Protein AF-A0ABD5DFR2-F1 (afdb_monomer)

InterPro domains:
  IPR003615 HNH nuclease [PF13391] (52-106)
  IPR011396 Phosphorothioated DNA-binding restriction endonuclease [NF045808] (1-107)

Secondary structure (DSSP, 8-state):
-HHHHHHHHHHHS-HHHHHHHHHHTT-----------HHHHHHHHHHTTTS-TTT----EETTEESSEEEEESS-GGGT--SSGGGEEEEEHHHHHHHHTTSS----

pLDDT: mean 90.29, std 10.13, range [51.59, 98.44]

Radius of gyration: 14.46 Å; Cα contacts (8 Å, |Δi|>4): 140; chains: 1; bounding box: 32×27×39 Å

Nearest PDB structures (foldseek):
  6ghc-assembly1_A  TM=6.161E-01  e=1.567E-02  Escherichia coli K-12
  5zmm-assembly1_F  TM=5.195E-01  e=1.318E-01  Streptomyces coelicolor A3(2)
  8yeo-assembly1_J  TM=4.965E-01  e=2.680E-01  Selenomonas sp.
  6itw-assembly1_A  TM=4.022E-01  e=3.541E+00  Agrobacterium fabrum str. C58

Structure (mmCIF, N/CA/C/O backbone):
data_AF-A0ABD5DFR2-F1
#
_entry.id   AF-A0ABD5DFR2-F1
#
loop_
_atom_site.group_PDB
_atom_site.id
_atom_site.type_symbol
_atom_site.label_atom_id
_atom_site.label_alt_id
_atom_site.label_comp_id
_atom_site.label_asym_id
_atom_site.label_entity_id
_atom_site.label_seq_id
_atom_site.pdbx_PDB_ins_code
_atom_site.Cartn_x
_atom_site.Cartn_y
_atom_site.Cartn_z
_atom_site.occupancy
_atom_site.B_iso_or_equiv
_atom_site.auth_s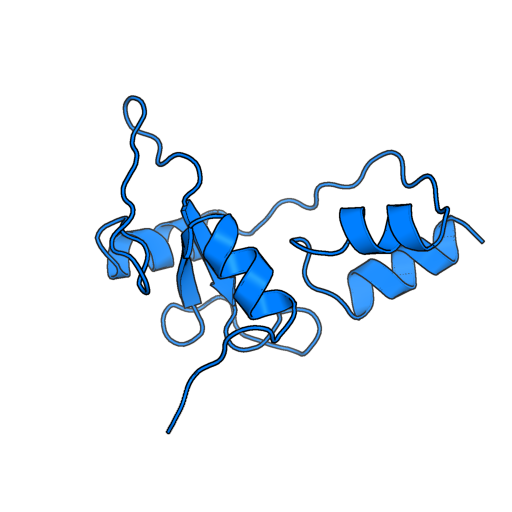eq_id
_atom_site.auth_comp_id
_atom_site.auth_asym_id
_atom_site.auth_atom_id
_atom_site.pdbx_PDB_model_num
ATOM 1 N N . ILE A 1 1 ? -10.657 1.739 26.171 1.00 61.56 1 ILE A N 1
ATOM 2 C CA . ILE A 1 1 ? -11.322 2.065 24.882 1.00 61.56 1 ILE A CA 1
ATOM 3 C C . ILE A 1 1 ? -10.286 2.402 23.815 1.00 61.56 1 ILE A C 1
ATOM 5 O O . ILE A 1 1 ? -10.214 1.646 22.861 1.00 61.56 1 ILE A O 1
ATOM 9 N N . LYS A 1 2 ? -9.425 3.419 24.005 1.00 67.94 2 LYS A N 1
ATOM 10 C CA . LYS A 1 2 ? -8.353 3.760 23.042 1.00 67.94 2 LYS A CA 1
ATOM 11 C C . LYS A 1 2 ? -7.466 2.562 22.644 1.00 67.94 2 LYS A C 1
ATOM 13 O O . LYS A 1 2 ? -7.236 2.334 21.466 1.00 67.94 2 LYS A O 1
ATOM 18 N N . THR A 1 3 ? -7.0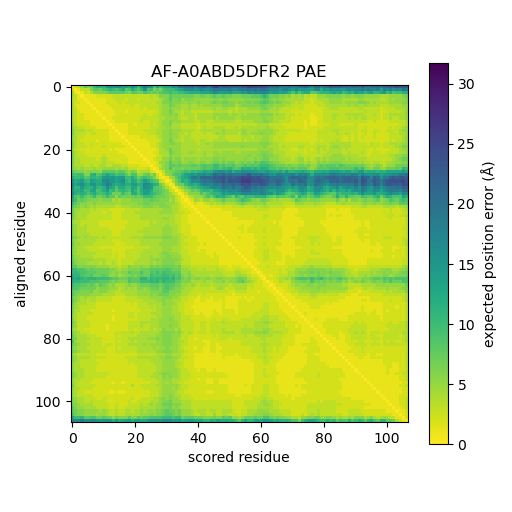65 1.735 23.612 1.00 80.25 3 THR A N 1
ATOM 19 C CA . THR A 1 3 ? -6.284 0.505 23.370 1.00 80.25 3 THR A CA 1
ATOM 20 C C . THR A 1 3 ? -7.033 -0.563 22.569 1.00 80.25 3 THR A C 1
ATOM 22 O O . THR A 1 3 ? -6.432 -1.215 21.725 1.00 80.25 3 THR A O 1
ATOM 25 N N . LEU A 1 4 ? -8.340 -0.726 22.793 1.00 86.31 4 LEU A N 1
ATOM 26 C CA . LEU A 1 4 ? -9.162 -1.696 22.063 1.00 86.31 4 LEU A CA 1
ATOM 27 C C . LEU A 1 4 ? -9.418 -1.240 20.622 1.00 86.31 4 LEU A C 1
ATOM 29 O O . LEU A 1 4 ? -9.286 -2.036 19.701 1.00 86.31 4 LEU A O 1
ATOM 33 N N . ALA A 1 5 ? -9.745 0.041 20.425 1.00 86.44 5 ALA A N 1
ATOM 34 C CA . ALA A 1 5 ? -9.921 0.619 19.094 1.00 86.44 5 ALA A CA 1
ATOM 35 C C . ALA A 1 5 ? -8.662 0.423 18.241 1.00 86.44 5 ALA A C 1
ATOM 37 O O . ALA A 1 5 ? -8.742 -0.020 17.100 1.00 86.44 5 ALA A O 1
ATOM 38 N N . HIS A 1 6 ? -7.492 0.654 18.838 1.00 83.88 6 HIS A N 1
ATOM 39 C CA . HIS A 1 6 ? -6.224 0.421 18.169 1.00 83.88 6 HIS A CA 1
ATOM 40 C C . HIS A 1 6 ? -6.015 -1.051 17.779 1.00 83.88 6 HIS A C 1
ATOM 42 O O . HIS A 1 6 ? -5.675 -1.331 16.632 1.00 83.88 6 HIS A O 1
ATOM 48 N N . GLN A 1 7 ? -6.272 -1.990 18.694 1.00 87.19 7 GLN A N 1
ATOM 49 C CA . GLN A 1 7 ? -6.161 -3.424 18.406 1.00 87.19 7 GLN A CA 1
ATOM 50 C C . GLN A 1 7 ? -7.082 -3.858 17.261 1.00 87.19 7 GLN A C 1
ATOM 52 O O . GLN A 1 7 ? -6.668 -4.637 16.408 1.00 87.19 7 GLN A O 1
ATOM 57 N N . ILE A 1 8 ? -8.310 -3.334 17.223 1.00 90.38 8 ILE A N 1
ATOM 58 C CA . ILE A 1 8 ? -9.266 -3.614 16.146 1.00 90.38 8 ILE A CA 1
ATOM 59 C C . ILE A 1 8 ? -8.734 -3.079 14.813 1.00 90.38 8 ILE A C 1
AT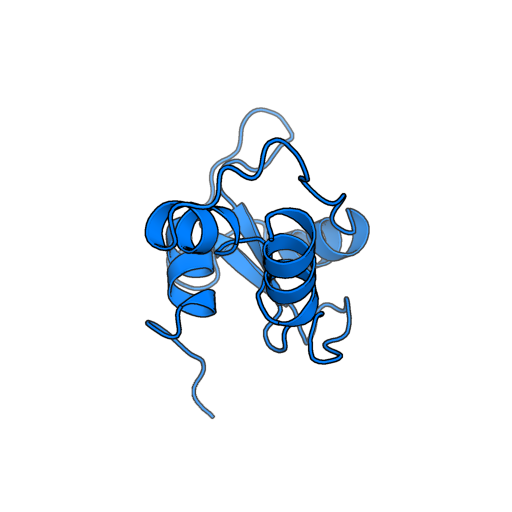OM 61 O O . ILE A 1 8 ? -8.725 -3.808 13.822 1.00 90.38 8 ILE A O 1
ATOM 65 N N . LEU A 1 9 ? -8.256 -1.832 14.789 1.00 89.88 9 LEU A N 1
ATOM 66 C CA . LEU A 1 9 ? -7.731 -1.211 13.574 1.00 89.88 9 LEU A CA 1
ATOM 67 C C . LEU A 1 9 ? -6.518 -1.968 13.024 1.00 89.88 9 LEU A C 1
ATOM 69 O O . LEU A 1 9 ? -6.486 -2.284 11.836 1.00 89.88 9 LEU A O 1
ATOM 73 N N . GLU A 1 10 ? -5.564 -2.339 13.882 1.00 87.75 10 GLU A N 1
ATOM 74 C CA . GLU A 1 10 ? -4.392 -3.108 13.453 1.00 87.75 10 GLU A CA 1
ATOM 75 C C . GLU A 1 10 ? -4.739 -4.504 12.945 1.00 87.75 10 GLU A C 1
ATOM 77 O O . GLU A 1 10 ? -4.111 -4.973 11.993 1.00 87.75 10 GLU A O 1
ATOM 82 N N . ALA A 1 11 ? -5.688 -5.176 13.600 1.00 90.75 11 ALA A N 1
ATOM 83 C CA . ALA A 1 11 ? -6.031 -6.562 13.311 1.00 90.75 11 ALA A CA 1
ATOM 84 C C . ALA A 1 11 ?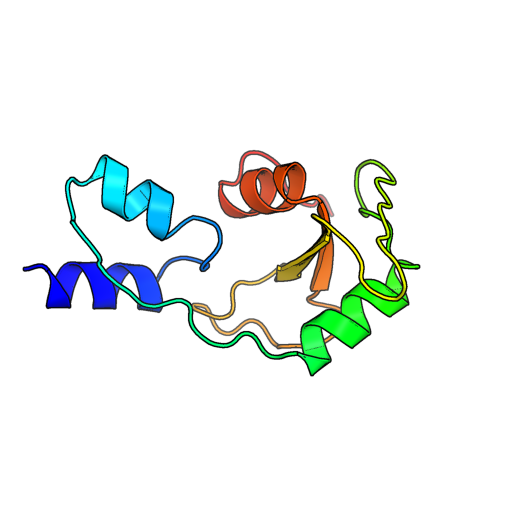 -6.863 -6.718 12.035 1.00 90.75 11 ALA A C 1
ATOM 86 O O . ALA A 1 11 ? -6.824 -7.786 11.428 1.00 90.75 11 ALA A O 1
ATOM 87 N N . HIS A 1 12 ? -7.609 -5.684 11.634 1.00 92.56 12 HIS A N 1
ATOM 88 C CA . HIS A 1 12 ? -8.636 -5.819 10.598 1.00 92.56 12 HIS A CA 1
ATOM 89 C C . HIS A 1 12 ? -8.486 -4.878 9.404 1.00 92.56 12 HIS A C 1
ATOM 91 O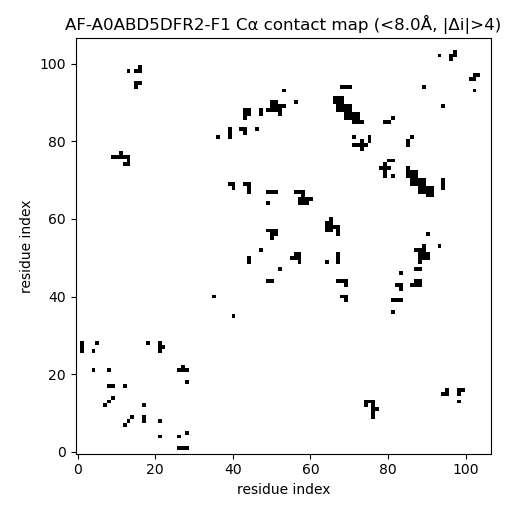 O . HIS A 1 12 ? -9.088 -5.148 8.370 1.00 92.56 12 HIS A O 1
ATOM 97 N N . PHE A 1 13 ? -7.686 -3.813 9.500 1.00 92.31 13 PHE A N 1
ATOM 98 C CA . PHE A 1 13 ? -7.587 -2.812 8.436 1.00 92.31 13 PHE A CA 1
ATOM 99 C C . PHE A 1 13 ? -6.132 -2.553 8.023 1.00 92.31 13 PHE A C 1
ATOM 101 O O . PHE A 1 13 ? -5.233 -2.603 8.871 1.00 92.31 13 PHE A O 1
ATOM 108 N N . PRO A 1 14 ? -5.863 -2.266 6.736 1.00 91.06 14 PRO A N 1
ATOM 109 C CA . PRO A 1 14 ? -4.537 -1.888 6.273 1.00 91.06 14 PRO A CA 1
ATOM 110 C C . PRO A 1 14 ? -4.162 -0.500 6.801 1.00 91.06 14 PRO A C 1
ATOM 112 O O . PRO A 1 14 ? -5.003 0.376 6.976 1.00 91.06 14 PRO A O 1
ATOM 115 N N . GLU A 1 15 ? -2.868 -0.282 7.025 1.00 86.81 15 GLU A N 1
ATOM 116 C CA . GLU A 1 15 ? -2.326 0.954 7.613 1.00 86.81 15 GLU A CA 1
ATOM 117 C C . GLU A 1 15 ? -2.763 2.238 6.884 1.00 86.81 15 GLU A C 1
ATOM 119 O O . GLU A 1 15 ? -2.978 3.265 7.518 1.00 86.81 15 GLU A O 1
ATOM 124 N N . SER A 1 16 ? -2.937 2.173 5.563 1.00 88.94 16 SER A N 1
ATOM 125 C CA . SER A 1 16 ? -3.305 3.298 4.688 1.00 88.94 16 SER A CA 1
ATOM 126 C C . SER A 1 16 ? -4.637 3.975 5.045 1.00 88.94 16 SER A C 1
ATOM 128 O O . SER A 1 16 ? -4.849 5.130 4.664 1.00 88.94 16 SER A O 1
ATOM 130 N N . ILE A 1 17 ? -5.530 3.275 5.757 1.00 90.56 17 ILE A N 1
ATOM 131 C CA . ILE A 1 17 ? -6.861 3.771 6.137 1.00 90.56 17 ILE A CA 1
ATOM 132 C C . ILE A 1 17 ? -7.074 3.839 7.655 1.00 90.56 17 ILE A C 1
ATOM 134 O O . ILE A 1 17 ? -8.095 4.355 8.095 1.00 90.56 17 ILE A O 1
ATOM 138 N N . GLN A 1 18 ? -6.133 3.348 8.469 1.00 89.75 18 GLN A N 1
ATOM 139 C CA . GLN A 1 18 ? -6.309 3.286 9.927 1.00 89.75 18 GLN A CA 1
ATOM 140 C C . GLN A 1 18 ? -6.442 4.670 10.571 1.00 89.75 18 GLN A C 1
ATOM 142 O O . GLN A 1 18 ? -7.304 4.848 11.426 1.00 89.75 18 GLN A O 1
ATOM 147 N N . GLU A 1 19 ? -5.610 5.634 10.167 1.00 86.19 19 GLU A N 1
ATOM 148 C CA . GLU A 1 19 ? -5.636 7.007 10.698 1.00 86.19 19 GLU A CA 1
ATOM 149 C C . GLU A 1 19 ? -6.981 7.684 10.408 1.00 86.19 19 GLU A C 1
ATOM 151 O O . GLU A 1 19 ? -7.625 8.212 11.307 1.00 86.19 19 GLU A O 1
ATOM 156 N N . GLU A 1 20 ? -7.464 7.553 9.175 1.00 88.12 20 GLU A N 1
ATOM 157 C CA . GLU A 1 20 ? -8.742 8.121 8.751 1.00 88.12 20 GLU A CA 1
ATOM 158 C C . GLU A 1 20 ? -9.935 7.486 9.484 1.00 88.12 20 GLU A C 1
ATOM 160 O O . GLU A 1 20 ? -10.817 8.194 9.965 1.00 88.12 20 GLU A O 1
ATOM 165 N N . LEU A 1 21 ? -9.942 6.156 9.640 1.00 89.75 21 LEU A N 1
ATOM 166 C CA . LEU A 1 21 ? -10.977 5.459 10.412 1.00 89.75 21 LEU A CA 1
ATOM 167 C C . LEU A 1 21 ? -10.945 5.843 11.898 1.00 89.75 21 LEU A C 1
ATOM 169 O O . LEU A 1 21 ? -11.986 5.907 12.548 1.00 89.75 21 LEU A O 1
ATOM 173 N N . ALA A 1 22 ? -9.759 6.082 12.458 1.00 88.69 22 ALA A N 1
ATOM 174 C CA . ALA A 1 22 ? -9.625 6.523 13.839 1.00 88.69 22 ALA A CA 1
ATOM 175 C C . ALA A 1 22 ? -10.206 7.927 14.039 1.00 88.69 22 ALA A C 1
ATOM 177 O O . ALA A 1 22 ? -10.965 8.134 14.988 1.00 88.69 22 ALA A O 1
ATOM 178 N N . GLU A 1 23 ? -9.897 8.854 13.129 1.00 88.31 23 GLU A N 1
ATOM 179 C CA . GLU A 1 23 ? -10.441 10.213 13.125 1.00 88.31 23 GLU A CA 1
ATOM 180 C C . GLU A 1 23 ? -11.969 10.211 13.010 1.00 88.31 23 GLU A C 1
ATOM 182 O O . GLU A 1 23 ? -12.642 10.842 13.828 1.00 88.31 23 GLU A O 1
ATOM 187 N N . GLU A 1 24 ? -12.525 9.453 12.060 1.00 90.50 24 GLU A N 1
ATOM 188 C CA . GLU A 1 24 ? -13.976 9.350 11.843 1.00 90.50 24 GLU A CA 1
ATOM 189 C C . GLU A 1 24 ? -14.710 8.826 13.087 1.00 90.50 24 GLU A C 1
ATOM 191 O O . GLU A 1 24 ? -15.793 9.297 13.438 1.00 90.50 24 GLU A O 1
ATOM 196 N N . MET A 1 25 ? -14.085 7.897 13.811 1.00 88.12 25 MET A N 1
ATOM 197 C CA . MET A 1 25 ? -14.630 7.310 15.035 1.00 88.12 25 MET A CA 1
ATOM 198 C C . MET A 1 25 ? -14.320 8.125 16.305 1.00 88.12 25 MET A C 1
ATOM 200 O O . MET A 1 25 ? -14.699 7.716 17.406 1.00 88.12 25 MET A O 1
ATOM 204 N N . GLY A 1 26 ? -13.633 9.267 16.187 1.00 87.75 26 GLY A N 1
ATOM 205 C CA . GLY A 1 26 ? -13.271 10.130 17.316 1.00 87.75 26 GLY A CA 1
ATOM 206 C C . GLY A 1 26 ? -12.207 9.533 18.245 1.00 87.75 26 GLY A C 1
ATOM 207 O O . GLY A 1 26 ? -12.138 9.886 19.428 1.00 87.75 26 GLY A O 1
ATOM 208 N N . PHE A 1 27 ? -11.386 8.607 17.745 1.00 84.88 27 PHE A N 1
ATOM 209 C CA . PHE A 1 27 ? -10.276 8.024 18.487 1.00 84.88 27 PHE A CA 1
ATOM 210 C C . PHE A 1 27 ? -8.988 8.810 18.251 1.00 84.88 27 PHE A C 1
ATOM 212 O O . PHE A 1 27 ? -8.390 8.775 17.184 1.00 84.88 27 PHE A O 1
ATOM 219 N N . ASP A 1 28 ? -8.506 9.455 19.306 1.00 74.94 28 ASP A N 1
ATOM 220 C CA . ASP A 1 28 ? -7.181 10.068 19.333 1.00 74.94 28 ASP A CA 1
ATOM 221 C C . ASP A 1 28 ? -6.105 8.984 19.540 1.00 74.94 28 ASP A C 1
ATOM 223 O O . ASP A 1 28 ? -5.802 8.588 20.678 1.00 74.94 28 ASP A O 1
ATOM 227 N N . LEU A 1 29 ? -5.615 8.447 18.416 1.00 69.38 29 LEU A N 1
ATOM 228 C CA . LEU A 1 29 ? -4.546 7.452 18.327 1.00 69.38 29 LEU A CA 1
ATOM 229 C C . LEU A 1 29 ? -3.203 8.154 18.104 1.00 69.38 29 LEU A C 1
ATOM 231 O O . LEU A 1 29 ? -2.648 8.174 17.008 1.00 69.38 29 LEU A O 1
ATOM 235 N N . LEU A 1 30 ? -2.666 8.747 19.169 1.00 59.19 30 LEU A N 1
ATOM 236 C CA . LEU A 1 30 ? -1.292 9.234 19.163 1.00 59.19 30 LEU A CA 1
ATOM 237 C C . LEU A 1 30 ? -0.340 8.050 19.016 1.00 59.19 30 LEU A C 1
ATOM 239 O O . LEU A 1 30 ? -0.221 7.241 19.933 1.00 59.19 30 LEU A O 1
ATOM 243 N N . GLN A 1 31 ? 0.380 8.043 17.894 1.00 60.09 31 GLN A N 1
ATOM 244 C CA . GLN A 1 31 ? 1.437 7.098 17.544 1.00 60.09 31 GLN A CA 1
ATOM 245 C C . GLN A 1 31 ? 0.920 5.686 17.289 1.00 60.09 31 GLN A C 1
ATOM 247 O O . GLN A 1 31 ? 0.444 5.023 18.195 1.00 60.09 31 GLN A O 1
ATOM 252 N N . ILE A 1 32 ? 1.100 5.211 16.059 1.00 51.59 32 ILE A N 1
ATOM 253 C CA . ILE A 1 32 ? 1.804 3.960 15.742 1.00 51.59 32 ILE A CA 1
ATOM 254 C C . ILE A 1 32 ? 1.857 3.895 14.216 1.00 51.59 32 ILE A C 1
ATOM 256 O O . ILE A 1 32 ? 0.973 3.387 13.539 1.00 51.59 32 ILE A O 1
ATOM 260 N N . ARG A 1 33 ? 2.921 4.473 13.651 1.00 56.19 33 ARG A N 1
ATOM 261 C CA . ARG A 1 33 ? 3.377 4.041 12.332 1.00 56.19 33 ARG A CA 1
ATOM 262 C C . ARG A 1 33 ? 4.137 2.752 12.559 1.00 56.19 33 ARG A C 1
ATOM 264 O O . ARG A 1 33 ? 5.207 2.764 13.168 1.00 56.19 33 ARG A O 1
ATOM 271 N N . LYS A 1 34 ? 3.552 1.640 12.138 1.00 63.78 34 LYS A N 1
ATOM 272 C CA . LYS A 1 34 ? 4.225 0.349 12.192 1.00 63.78 34 LYS A CA 1
ATOM 273 C C . LYS A 1 34 ? 5.254 0.316 11.074 1.00 63.78 34 LYS A C 1
ATOM 275 O O . LYS A 1 34 ? 4.981 0.738 9.955 1.00 63.78 34 LYS A O 1
ATOM 280 N N . GLU A 1 35 ? 6.448 -0.175 11.372 1.00 65.38 35 GLU A N 1
ATOM 281 C CA . GLU A 1 35 ? 7.484 -0.296 10.356 1.00 65.38 35 GLU A CA 1
ATOM 282 C C . GLU A 1 35 ? 7.025 -1.305 9.292 1.00 65.38 35 GLU A C 1
ATOM 284 O O . GLU A 1 35 ? 6.807 -2.490 9.567 1.00 65.38 35 GLU A O 1
ATOM 289 N N . ARG A 1 36 ? 6.794 -0.812 8.071 1.00 73.75 36 ARG A N 1
ATOM 290 C CA . ARG A 1 36 ? 6.525 -1.665 6.913 1.00 73.75 36 ARG A CA 1
ATOM 291 C C . ARG A 1 36 ? 7.784 -2.433 6.559 1.00 73.75 36 ARG A C 1
ATOM 293 O O . ARG A 1 36 ? 8.881 -1.912 6.703 1.00 73.75 36 ARG A O 1
ATOM 300 N N . ASP A 1 37 ? 7.607 -3.633 6.014 1.00 82.31 37 ASP A N 1
ATOM 301 C CA . ASP A 1 37 ? 8.719 -4.393 5.454 1.00 82.31 37 ASP A CA 1
ATOM 302 C C . ASP A 1 37 ? 9.353 -3.589 4.298 1.00 82.31 37 ASP A C 1
ATOM 304 O O . ASP A 1 37 ? 8.721 -3.417 3.241 1.00 82.31 37 ASP A O 1
ATOM 308 N N . PRO A 1 38 ? 10.580 -3.064 4.477 1.00 87.19 38 PRO A N 1
ATOM 309 C CA . PRO A 1 38 ? 11.212 -2.240 3.458 1.00 87.19 38 PRO A CA 1
ATOM 310 C C . PRO A 1 38 ? 11.580 -3.067 2.221 1.00 87.19 38 PRO A C 1
ATOM 312 O O . PRO A 1 38 ? 11.637 -2.524 1.115 1.00 87.19 38 PRO A O 1
ATOM 315 N N . HIS A 1 39 ? 11.786 -4.377 2.380 1.00 94.19 39 HIS A N 1
ATOM 316 C CA . HIS A 1 39 ? 12.168 -5.274 1.301 1.00 94.19 39 HIS A CA 1
ATOM 317 C C . HIS A 1 39 ? 10.997 -5.545 0.360 1.00 94.19 39 HIS A C 1
ATOM 319 O O . HIS A 1 39 ? 11.148 -5.377 -0.851 1.00 94.19 39 HIS A O 1
ATOM 325 N N . PHE A 1 40 ? 9.814 -5.857 0.903 1.00 95.06 40 PHE A N 1
ATOM 326 C CA . PHE A 1 40 ? 8.589 -6.009 0.107 1.00 95.06 40 PHE A CA 1
ATOM 327 C C . PHE A 1 40 ? 8.329 -4.766 -0.740 1.00 95.06 40 PHE A C 1
ATOM 329 O O . PHE A 1 40 ? 8.160 -4.842 -1.959 1.00 95.06 40 PHE A O 1
ATOM 336 N N . ARG A 1 41 ? 8.391 -3.593 -0.099 1.00 94.94 41 ARG A N 1
ATOM 337 C CA . ARG A 1 41 ? 8.228 -2.314 -0.784 1.00 94.94 41 ARG A CA 1
ATOM 338 C C . ARG A 1 41 ? 9.223 -2.155 -1.931 1.00 94.94 41 ARG A C 1
ATOM 340 O O . ARG A 1 41 ? 8.823 -1.795 -3.035 1.00 94.94 41 ARG A O 1
ATOM 347 N N . GLN A 1 42 ? 10.505 -2.392 -1.671 1.00 95.56 42 GLN A N 1
ATOM 348 C CA . GLN A 1 42 ? 11.552 -2.232 -2.675 1.00 95.56 42 GLN A CA 1
ATOM 349 C C . GLN A 1 42 ? 11.351 -3.181 -3.864 1.00 95.56 42 GLN A C 1
ATOM 351 O O . GLN A 1 42 ? 11.481 -2.748 -5.009 1.00 95.56 42 GLN A O 1
ATOM 356 N N . GLN A 1 43 ? 11.025 -4.449 -3.603 1.00 97.56 43 GLN A N 1
ATOM 357 C CA . GLN A 1 43 ? 10.787 -5.449 -4.642 1.00 97.56 43 GLN A CA 1
ATOM 358 C C . GLN A 1 43 ? 9.597 -5.076 -5.531 1.00 97.56 43 GLN A C 1
ATOM 360 O O . GLN A 1 43 ? 9.731 -5.080 -6.754 1.00 97.56 43 GLN A O 1
ATOM 365 N N . VAL A 1 44 ? 8.464 -4.703 -4.925 1.00 98.06 44 VAL A N 1
ATOM 366 C CA . VAL A 1 44 ? 7.252 -4.312 -5.658 1.00 98.06 44 VAL A CA 1
ATOM 367 C C . VAL A 1 44 ? 7.515 -3.066 -6.491 1.00 98.06 44 VAL A C 1
ATOM 369 O O . VAL A 1 44 ? 7.304 -3.092 -7.697 1.00 98.06 44 VAL A O 1
ATOM 372 N N . LEU A 1 45 ? 8.053 -1.991 -5.904 1.00 97.06 45 LEU A N 1
ATOM 373 C CA . LEU A 1 45 ? 8.321 -0.777 -6.680 1.00 97.06 45 LEU A CA 1
ATOM 374 C C . LEU A 1 45 ? 9.265 -1.039 -7.856 1.00 97.06 45 LEU A C 1
ATOM 376 O O . LEU A 1 45 ? 9.046 -0.512 -8.943 1.00 97.06 45 LEU A O 1
ATOM 380 N N . ARG A 1 46 ? 10.288 -1.878 -7.663 1.00 96.88 46 ARG A N 1
ATOM 381 C CA . ARG A 1 46 ? 11.205 -2.258 -8.739 1.00 96.88 46 ARG A CA 1
ATOM 382 C C . ARG A 1 46 ? 10.502 -3.046 -9.847 1.00 96.88 46 ARG A C 1
ATOM 384 O O . ARG A 1 46 ? 10.787 -2.787 -11.011 1.00 96.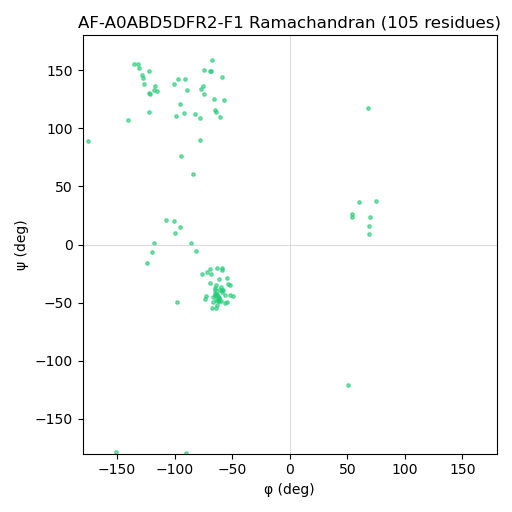88 46 ARG A O 1
ATOM 391 N N . ALA A 1 47 ? 9.607 -3.974 -9.507 1.00 98.12 47 ALA A N 1
ATOM 392 C CA . ALA A 1 47 ? 8.861 -4.773 -10.484 1.00 98.12 47 ALA A CA 1
ATOM 393 C C . ALA A 1 47 ? 7.967 -3.913 -11.399 1.00 98.12 47 ALA A C 1
ATOM 395 O O . ALA A 1 47 ? 7.784 -4.252 -12.563 1.00 98.12 47 ALA A O 1
ATOM 396 N N . TYR A 1 48 ? 7.482 -2.775 -10.895 1.00 97.88 48 TYR A N 1
ATOM 397 C CA . TYR A 1 48 ? 6.650 -1.815 -11.631 1.00 97.88 48 TYR A CA 1
ATOM 398 C C . TYR A 1 48 ? 7.437 -0.596 -12.153 1.00 97.88 48 TYR A C 1
ATOM 400 O O . TYR A 1 48 ? 6.853 0.453 -12.402 1.00 97.88 48 TYR A O 1
ATOM 408 N N . ASN A 1 49 ? 8.768 -0.682 -12.277 1.00 97.12 49 ASN A N 1
ATOM 409 C CA . ASN A 1 49 ? 9.626 0.421 -12.744 1.00 97.12 49 ASN A CA 1
ATOM 410 C C . ASN A 1 49 ? 9.465 1.746 -11.972 1.00 97.12 49 ASN A C 1
ATOM 412 O O . ASN A 1 49 ? 9.808 2.813 -12.476 1.00 97.12 49 ASN A O 1
ATOM 416 N N . TYR A 1 50 ? 9.046 1.675 -10.706 1.00 97.44 50 TYR A N 1
ATOM 417 C CA . TYR A 1 50 ? 8.748 2.828 -9.855 1.00 97.44 50 TYR A CA 1
ATOM 418 C C . TYR A 1 50 ? 7.634 3.726 -10.411 1.00 97.44 50 TYR A C 1
ATOM 420 O O . TYR A 1 50 ? 7.673 4.943 -10.229 1.00 97.44 50 TYR A O 1
ATOM 428 N N . GLU A 1 51 ? 6.626 3.121 -11.036 1.00 98.06 51 GLU A N 1
ATOM 429 C CA . GLU A 1 51 ? 5.447 3.810 -11.557 1.00 98.06 51 GLU A CA 1
ATOM 430 C C . GLU A 1 51 ? 4.177 3.241 -10.930 1.00 98.06 51 GLU A C 1
ATOM 432 O O . GLU A 1 51 ? 4.103 2.067 -10.561 1.00 98.06 51 GLU A O 1
ATOM 437 N N . CYS A 1 52 ? 3.157 4.084 -10.784 1.00 98.44 52 CYS A N 1
ATOM 438 C CA . CYS A 1 52 ? 1.843 3.610 -10.386 1.00 98.44 52 CYS A CA 1
ATOM 439 C C . CYS A 1 52 ? 1.261 2.717 -11.487 1.00 98.44 52 CYS A C 1
ATOM 441 O O . CYS A 1 52 ? 1.078 3.173 -12.613 1.00 98.44 52 CYS A O 1
ATOM 443 N N . ALA A 1 53 ? 0.871 1.496 -11.127 1.00 98.12 53 ALA A N 1
ATOM 444 C CA . ALA A 1 53 ? 0.261 0.522 -12.029 1.00 98.12 53 ALA A CA 1
ATOM 445 C C . ALA A 1 53 ? -1.043 1.010 -12.691 1.00 98.12 53 ALA A C 1
ATOM 447 O O . ALA A 1 53 ? -1.447 0.462 -13.709 1.00 98.12 53 ALA A O 1
ATOM 448 N N . ILE A 1 54 ? -1.699 2.028 -12.118 1.00 97.75 54 ILE A N 1
ATOM 449 C CA . ILE A 1 54 ? -2.990 2.543 -12.595 1.00 97.75 54 ILE A CA 1
ATOM 450 C C . ILE A 1 54 ? -2.825 3.788 -13.469 1.00 97.75 54 ILE A C 1
ATOM 452 O O . ILE A 1 54 ? -3.402 3.859 -14.547 1.00 97.75 54 ILE A O 1
ATOM 456 N N . CYS A 1 55 ? -2.056 4.787 -13.022 1.00 97.88 55 CYS A N 1
ATOM 457 C CA . CYS A 1 55 ? -1.957 6.073 -13.727 1.00 97.88 55 CYS A CA 1
ATOM 458 C C . CYS A 1 55 ? -0.564 6.428 -14.251 1.00 97.88 55 CYS A C 1
ATOM 460 O O . CYS A 1 55 ? -0.382 7.529 -14.765 1.00 97.88 55 CYS A O 1
ATOM 462 N N . GLY A 1 56 ? 0.435 5.561 -14.071 1.00 97.88 56 GLY A N 1
ATOM 463 C CA . GLY A 1 56 ? 1.818 5.836 -14.472 1.00 97.88 56 GLY A CA 1
ATOM 464 C C . GLY A 1 56 ? 2.517 6.920 -13.644 1.00 97.88 56 GLY A C 1
ATOM 465 O O . GLY A 1 56 ? 3.612 7.345 -13.994 1.00 97.88 56 GLY A O 1
ATOM 466 N N . PHE A 1 57 ? 1.916 7.395 -12.543 1.00 97.88 57 PHE A N 1
ATOM 467 C CA . PHE A 1 57 ? 2.550 8.393 -11.680 1.00 97.88 57 PHE A CA 1
ATOM 468 C C . PHE A 1 57 ? 3.911 7.897 -11.179 1.00 97.88 57 PHE A C 1
ATOM 470 O O . PHE A 1 57 ? 4.000 6.850 -10.534 1.00 97.88 57 PHE A O 1
ATOM 477 N N . ASN A 1 58 ? 4.946 8.690 -11.442 1.00 95.88 58 ASN A N 1
ATOM 478 C CA . ASN A 1 58 ? 6.324 8.445 -11.048 1.00 95.88 58 ASN A CA 1
ATOM 479 C C . ASN A 1 58 ? 6.936 9.782 -10.618 1.00 95.88 58 ASN A C 1
ATOM 481 O O . ASN A 1 58 ? 7.184 10.661 -11.443 1.00 95.88 58 ASN A O 1
ATOM 485 N N . MET A 1 59 ? 7.139 9.954 -9.313 1.00 93.06 59 MET A N 1
ATOM 486 C CA . MET A 1 59 ? 7.823 11.118 -8.759 1.00 93.06 59 MET A CA 1
ATOM 487 C C . MET A 1 59 ? 9.022 10.656 -7.948 1.00 93.06 59 MET A C 1
ATOM 489 O O . MET A 1 59 ? 8.917 9.783 -7.082 1.00 93.06 59 MET A O 1
ATOM 493 N N . ARG A 1 60 ? 10.172 11.267 -8.222 1.00 92.00 60 ARG A N 1
ATOM 494 C CA . ARG A 1 60 ? 11.426 10.996 -7.528 1.00 92.00 60 ARG A CA 1
ATOM 495 C C . ARG A 1 60 ? 12.021 12.287 -7.003 1.00 92.00 60 ARG A C 1
ATOM 497 O O . ARG A 1 60 ? 12.031 13.299 -7.698 1.00 92.00 60 ARG A O 1
ATOM 504 N N . HIS A 1 61 ? 12.530 12.213 -5.784 1.00 92.06 61 HIS A N 1
ATOM 505 C CA . HIS A 1 61 ? 13.377 13.228 -5.187 1.00 92.06 61 HIS A CA 1
ATOM 506 C C . HIS A 1 61 ? 14.687 12.544 -4.802 1.00 92.06 61 HIS A C 1
ATOM 508 O O . HIS A 1 61 ? 14.696 11.615 -3.987 1.00 92.06 61 HIS A O 1
ATOM 514 N N . ASP A 1 62 ? 15.774 12.944 -5.459 1.00 91.62 62 ASP A N 1
ATOM 515 C CA . ASP A 1 62 ? 17.058 12.244 -5.431 1.00 91.62 62 ASP A CA 1
ATOM 516 C C . ASP A 1 62 ? 16.895 10.745 -5.744 1.00 91.62 62 ASP A C 1
ATOM 518 O O . ASP A 1 62 ? 16.374 10.360 -6.793 1.00 91.62 62 ASP A O 1
ATOM 522 N N . ASN A 1 63 ? 17.312 9.882 -4.816 1.00 85.75 63 ASN A N 1
ATOM 523 C CA . ASN A 1 63 ? 17.246 8.432 -4.952 1.00 85.75 63 ASN A CA 1
ATOM 524 C C . ASN A 1 63 ? 15.985 7.818 -4.311 1.00 85.75 63 ASN A C 1
ATOM 526 O O . ASN A 1 63 ? 15.938 6.608 -4.087 1.00 85.75 63 ASN A O 1
ATOM 530 N N . THR A 1 64 ? 14.975 8.637 -3.988 1.00 88.19 64 THR A N 1
ATOM 531 C CA . THR A 1 64 ? 13.764 8.210 -3.271 1.00 88.19 64 THR A CA 1
ATOM 532 C C . THR A 1 64 ? 12.505 8.487 -4.089 1.00 88.19 64 THR A C 1
ATOM 534 O O . THR A 1 64 ? 12.277 9.605 -4.548 1.00 88.19 64 THR A O 1
ATOM 537 N N . SER A 1 65 ? 11.647 7.475 -4.243 1.00 92.06 65 SER A N 1
ATOM 538 C CA . SER A 1 65 ? 10.307 7.663 -4.809 1.00 92.06 65 SER A CA 1
ATOM 539 C C . SER A 1 65 ? 9.378 8.341 -3.807 1.00 92.06 65 SER A C 1
ATOM 541 O O . SER A 1 65 ? 9.238 7.884 -2.670 1.00 92.06 65 SER A O 1
ATOM 543 N N . VAL A 1 66 ? 8.708 9.398 -4.255 1.00 93.69 66 VAL A N 1
ATOM 544 C CA . VAL A 1 66 ? 7.761 10.193 -3.469 1.00 93.69 66 VAL A CA 1
ATOM 545 C C . VAL A 1 66 ? 6.337 9.778 -3.826 1.00 93.69 66 VAL A C 1
ATOM 547 O O . VAL A 1 66 ? 6.030 9.563 -4.995 1.00 93.69 66 VAL A O 1
ATOM 550 N N . ALA A 1 67 ? 5.470 9.664 -2.815 1.00 94.50 67 ALA A N 1
ATOM 551 C CA . ALA A 1 67 ? 4.039 9.367 -2.967 1.00 94.50 67 ALA A CA 1
ATOM 552 C C . ALA A 1 67 ? 3.711 8.092 -3.775 1.00 94.50 67 ALA A C 1
ATOM 554 O O . ALA A 1 67 ? 2.612 7.964 -4.312 1.00 94.50 67 ALA A O 1
ATOM 555 N N . LEU A 1 68 ? 4.652 7.148 -3.844 1.00 96.44 68 LEU A N 1
ATOM 556 C CA . LEU A 1 68 ? 4.479 5.837 -4.458 1.00 96.44 68 LEU A CA 1
ATOM 557 C C . LEU A 1 68 ? 4.609 4.768 -3.382 1.00 96.44 68 LEU A C 1
ATOM 559 O O . LEU A 1 68 ? 5.561 4.794 -2.610 1.00 96.44 68 LEU A O 1
ATOM 563 N N . GLU A 1 69 ? 3.691 3.819 -3.323 1.00 95.31 69 GLU A N 1
ATOM 564 C CA . GLU A 1 69 ? 3.494 2.877 -2.224 1.00 95.31 69 GLU A CA 1
ATOM 565 C C . GLU A 1 69 ? 3.376 1.446 -2.756 1.00 95.31 69 GLU A C 1
ATOM 567 O O . GLU A 1 69 ? 3.050 1.231 -3.920 1.00 95.31 69 GLU A O 1
ATOM 572 N N . ALA A 1 70 ? 3.701 0.467 -1.911 1.00 96.56 70 ALA A N 1
ATOM 573 C CA . ALA A 1 70 ? 3.437 -0.937 -2.205 1.00 96.56 70 ALA A CA 1
ATOM 574 C C . ALA A 1 70 ? 2.155 -1.332 -1.467 1.00 96.56 70 ALA A C 1
ATOM 576 O O . ALA A 1 70 ? 2.139 -1.361 -0.229 1.00 96.56 70 ALA A O 1
ATOM 577 N N . ALA A 1 71 ? 1.096 -1.570 -2.231 1.00 96.75 71 ALA A N 1
ATOM 578 C CA . ALA A 1 71 ? -0.189 -2.052 -1.751 1.00 96.75 71 ALA A CA 1
ATOM 579 C C . ALA A 1 71 ? -0.211 -3.581 -1.797 1.00 96.75 71 ALA A C 1
ATOM 581 O O . ALA A 1 71 ? 0.335 -4.175 -2.728 1.00 96.75 71 ALA A O 1
ATOM 582 N N . HIS A 1 72 ? -0.839 -4.213 -0.807 1.00 96.56 72 HIS A N 1
ATOM 583 C CA . HIS A 1 72 ? -1.069 -5.654 -0.861 1.00 96.56 72 HIS A CA 1
ATOM 584 C C . HIS A 1 72 ? -2.409 -5.923 -1.546 1.00 96.56 72 HIS A C 1
ATOM 586 O O . HIS A 1 72 ? -3.403 -5.324 -1.148 1.00 96.56 72 HIS A O 1
ATOM 592 N N . ILE A 1 73 ? -2.456 -6.855 -2.501 1.00 96.56 73 ILE A N 1
ATOM 593 C CA . ILE A 1 73 ? -3.715 -7.307 -3.118 1.00 96.56 73 ILE A CA 1
ATOM 594 C C . ILE A 1 73 ? -4.585 -7.981 -2.052 1.00 96.56 73 ILE A C 1
ATOM 596 O O . ILE A 1 73 ? -5.713 -7.571 -1.795 1.00 96.56 73 ILE A O 1
ATOM 600 N N . LYS A 1 74 ? -4.031 -8.985 -1.368 1.00 95.69 74 LYS A N 1
ATOM 601 C CA . LYS A 1 74 ? -4.598 -9.554 -0.148 1.00 95.69 74 LYS A CA 1
ATOM 602 C C . LYS A 1 74 ? -3.940 -8.895 1.054 1.00 95.69 74 LYS A C 1
ATOM 604 O O . LYS A 1 74 ? -2.726 -9.003 1.220 1.00 95.69 74 LYS A O 1
ATOM 609 N N . TRP A 1 75 ? -4.723 -8.253 1.917 1.00 95.06 75 TRP A N 1
ATOM 610 C CA . TRP A 1 75 ? -4.189 -7.571 3.097 1.00 95.06 75 TRP A CA 1
ATOM 611 C C . TRP A 1 75 ? -3.416 -8.501 4.032 1.00 95.06 75 TRP A C 1
ATOM 613 O O . TRP A 1 75 ? -3.795 -9.652 4.269 1.00 95.06 75 TRP A O 1
ATOM 623 N N . LYS A 1 76 ? -2.355 -7.957 4.637 1.00 91.81 76 LYS A N 1
ATOM 624 C CA . LYS A 1 76 ? -1.508 -8.663 5.607 1.00 91.81 76 LYS A CA 1
ATOM 625 C C . LYS A 1 76 ? -2.308 -9.145 6.822 1.00 91.81 76 LYS A C 1
ATOM 627 O O . LYS A 1 76 ? -2.117 -10.273 7.266 1.00 91.81 76 LYS A O 1
ATOM 632 N N . GLN A 1 77 ? -3.252 -8.328 7.289 1.00 91.62 77 GLN A N 1
ATOM 633 C CA . GLN A 1 77 ? -4.212 -8.634 8.357 1.00 91.62 77 GLN A CA 1
ATOM 634 C C . GLN A 1 77 ? -5.011 -9.918 8.098 1.00 91.62 77 GLN A C 1
ATOM 636 O O . GLN A 1 77 ? -5.381 -10.623 9.031 1.00 91.62 77 GLN A O 1
ATOM 641 N N . HIS A 1 78 ? -5.215 -10.263 6.825 1.00 94.44 78 HIS A N 1
ATOM 642 C CA . HIS A 1 78 ? -5.938 -11.457 6.397 1.00 94.44 78 HIS A CA 1
ATOM 643 C C . HIS A 1 78 ? -5.015 -12.538 5.813 1.00 94.44 78 HIS A C 1
ATOM 645 O O . HIS A 1 78 ? -5.460 -13.422 5.078 1.00 94.44 78 HIS A O 1
ATOM 651 N N . GLY A 1 79 ? -3.719 -12.501 6.138 1.00 93.88 79 GLY A N 1
ATOM 652 C CA . GLY A 1 79 ? -2.749 -13.507 5.705 1.00 93.88 79 GLY A CA 1
ATOM 653 C C . GLY A 1 79 ? -2.355 -13.375 4.234 1.00 93.88 79 GLY A C 1
ATOM 654 O O . GLY 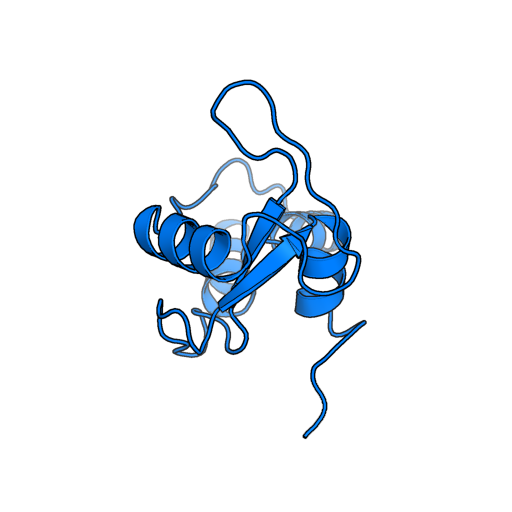A 1 79 ? -2.251 -14.383 3.533 1.00 93.88 79 GLY A O 1
ATOM 655 N N . GLY A 1 80 ? -2.225 -12.148 3.732 1.00 95.38 80 GLY A N 1
ATOM 656 C CA . GLY A 1 80 ? -1.564 -11.871 2.459 1.00 95.38 80 GLY A CA 1
ATOM 657 C C . GLY A 1 80 ? -0.036 -11.932 2.573 1.00 95.38 80 GLY A C 1
ATOM 658 O O . GLY A 1 80 ? 0.507 -11.369 3.527 1.00 95.38 80 GLY A O 1
ATOM 659 N N . PRO A 1 81 ? 0.668 -12.601 1.640 1.00 95.19 81 PRO A N 1
ATOM 660 C CA . PRO A 1 81 ? 2.124 -12.709 1.677 1.00 95.19 81 PRO A CA 1
ATOM 661 C C . PRO A 1 81 ? 2.812 -11.399 1.261 1.00 95.19 81 PRO A C 1
ATOM 663 O O . PRO A 1 81 ? 2.303 -10.647 0.429 1.00 95.19 81 PRO A O 1
ATOM 666 N N . CYS A 1 82 ? 4.005 -11.150 1.803 1.00 94.75 82 CYS A N 1
ATOM 667 C CA . CYS A 1 82 ? 4.880 -10.045 1.401 1.00 94.75 82 CYS A CA 1
ATOM 668 C C . CYS A 1 82 ? 5.720 -10.434 0.166 1.00 94.75 82 CYS A C 1
ATOM 670 O O . CYS A 1 82 ? 6.946 -10.467 0.228 1.00 94.75 82 CYS A O 1
ATOM 672 N N . GLU A 1 83 ? 5.070 -10.752 -0.954 1.00 95.88 83 GLU A N 1
ATOM 673 C CA . GLU A 1 83 ? 5.724 -11.213 -2.189 1.00 95.88 83 GLU A CA 1
ATOM 674 C C . GLU A 1 83 ? 5.217 -10.440 -3.411 1.00 95.88 83 GLU A C 1
ATOM 676 O O . GLU A 1 83 ? 4.065 -10.008 -3.433 1.00 95.88 83 GLU A O 1
ATOM 681 N N . ILE A 1 84 ? 6.053 -10.298 -4.449 1.00 97.19 84 ILE A N 1
ATOM 682 C CA . ILE A 1 84 ? 5.736 -9.523 -5.666 1.00 97.19 84 ILE A CA 1
ATOM 683 C C . ILE A 1 84 ? 4.359 -9.872 -6.269 1.00 97.19 84 ILE A C 1
ATOM 685 O O . ILE A 1 84 ? 3.628 -8.932 -6.575 1.00 97.19 84 ILE A O 1
ATOM 689 N N . PRO A 1 85 ? 3.940 -11.151 -6.396 1.00 97.50 85 PRO A N 1
ATOM 690 C CA . PRO A 1 85 ? 2.627 -11.485 -6.958 1.00 97.50 85 PRO A CA 1
ATOM 691 C C . PRO A 1 85 ? 1.432 -10.962 -6.149 1.00 97.50 85 PRO A C 1
ATOM 693 O O . PRO A 1 85 ? 0.339 -10.849 -6.687 1.00 97.50 85 PRO A O 1
ATOM 696 N N . ASN A 1 86 ? 1.625 -10.641 -4.866 1.00 97.44 86 ASN A N 1
ATOM 697 C CA . ASN A 1 86 ? 0.609 -10.043 -4.000 1.00 97.44 86 ASN A CA 1
ATOM 698 C C . ASN A 1 86 ? 0.789 -8.518 -3.853 1.00 97.44 86 ASN A C 1
ATOM 700 O O . ASN A 1 86 ? 0.164 -7.906 -2.988 1.00 97.44 86 ASN A O 1
ATOM 704 N N . GLY A 1 87 ? 1.666 -7.898 -4.644 1.00 97.31 87 GLY A N 1
ATOM 705 C CA . GLY A 1 87 ? 2.027 -6.491 -4.526 1.00 97.31 87 GLY A CA 1
ATOM 706 C C . GLY A 1 87 ? 1.661 -5.658 -5.751 1.00 97.31 87 GLY A C 1
ATOM 707 O O . GLY A 1 87 ? 1.948 -6.035 -6.887 1.00 97.31 87 GLY A O 1
ATOM 708 N N . LEU A 1 88 ? 1.106 -4.471 -5.507 1.00 98.06 88 LEU A N 1
ATOM 709 C CA . LEU A 1 88 ? 0.877 -3.435 -6.516 1.00 98.06 88 LEU A CA 1
ATOM 710 C C . LEU A 1 88 ? 1.684 -2.182 -6.164 1.00 98.06 88 LEU A C 1
ATOM 712 O O . LEU A 1 88 ? 1.640 -1.714 -5.024 1.00 98.06 88 LEU A O 1
ATOM 716 N N . ALA A 1 89 ? 2.393 -1.603 -7.135 1.00 98.19 89 ALA A N 1
ATOM 717 C CA . ALA A 1 89 ? 2.948 -0.262 -6.978 1.00 98.19 89 ALA A CA 1
ATOM 718 C C . ALA A 1 89 ? 1.860 0.772 -7.295 1.00 98.19 89 ALA A C 1
ATOM 720 O O . ALA A 1 89 ? 1.426 0.890 -8.439 1.00 98.19 89 ALA A O 1
ATOM 721 N N . LEU A 1 90 ? 1.402 1.524 -6.297 1.00 98.12 90 LEU A N 1
ATOM 722 C CA . LEU A 1 90 ? 0.308 2.488 -6.440 1.00 98.12 90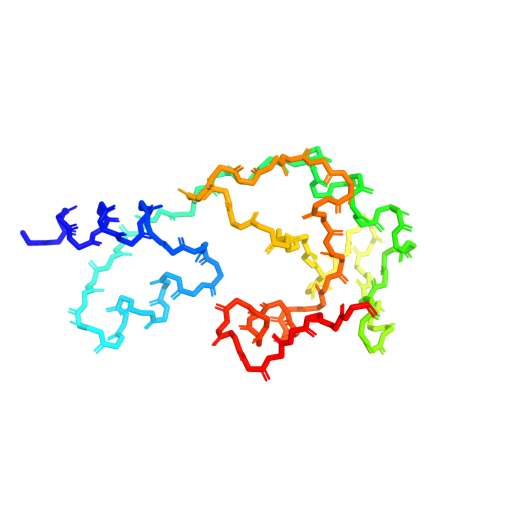 LEU A CA 1
ATOM 723 C C . LEU A 1 90 ? 0.731 3.857 -5.917 1.00 98.12 90 LEU A C 1
ATOM 725 O O . LEU A 1 90 ? 1.454 3.949 -4.928 1.00 98.12 90 LEU A O 1
ATOM 729 N N . CYS A 1 91 ? 0.291 4.942 -6.559 1.00 97.62 91 CYS A N 1
ATOM 730 C CA . CYS A 1 91 ? 0.435 6.258 -5.942 1.00 97.62 91 CYS A CA 1
ATOM 731 C C . CYS A 1 91 ? -0.469 6.351 -4.703 1.00 97.62 91 CYS A C 1
ATOM 733 O O . CYS A 1 91 ? -1.451 5.615 -4.605 1.00 97.62 91 CYS A O 1
ATOM 735 N N . ALA A 1 92 ? -0.174 7.274 -3.786 1.00 95.69 92 ALA A N 1
ATOM 736 C CA . ALA A 1 92 ? -0.906 7.413 -2.520 1.00 95.69 92 ALA A CA 1
ATOM 737 C C . ALA A 1 92 ? -2.439 7.505 -2.703 1.00 95.69 92 ALA A C 1
ATOM 739 O O . ALA A 1 92 ? -3.201 6.956 -1.909 1.00 95.69 92 ALA A O 1
ATOM 740 N N . ILE A 1 93 ? -2.895 8.144 -3.789 1.00 96.31 93 ILE A N 1
ATOM 741 C CA . ILE A 1 93 ? -4.322 8.264 -4.127 1.00 96.31 93 ILE A CA 1
ATOM 742 C C . ILE A 1 93 ? -4.914 6.896 -4.485 1.00 96.31 93 ILE A C 1
ATOM 744 O O . ILE A 1 93 ? -5.903 6.475 -3.889 1.00 96.31 93 ILE A O 1
ATOM 748 N N . HIS A 1 94 ? -4.310 6.189 -5.443 1.00 98.06 94 HIS A N 1
ATOM 749 C CA . HIS A 1 94 ? -4.817 4.896 -5.901 1.00 98.06 94 HIS A CA 1
ATOM 750 C C . HIS A 1 94 ? -4.675 3.799 -4.847 1.00 98.06 94 HIS A C 1
ATOM 752 O O . HIS A 1 94 ? -5.547 2.945 -4.754 1.00 98.06 94 HIS A O 1
ATOM 758 N N . HIS A 1 95 ? -3.629 3.836 -4.022 1.00 97.44 95 HIS A N 1
ATOM 759 C CA . HIS A 1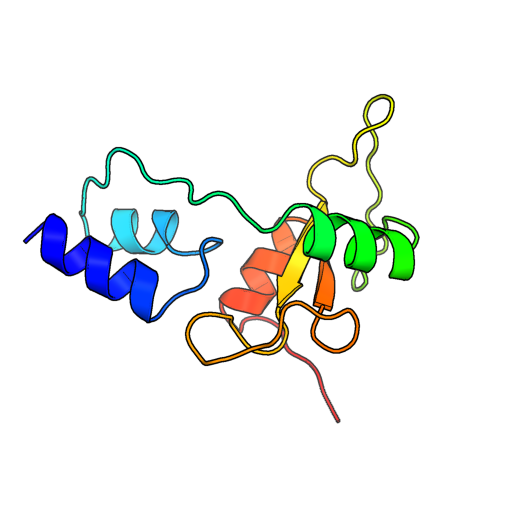 95 ? -3.478 2.909 -2.903 1.00 97.44 95 HIS A CA 1
ATOM 760 C C . HIS A 1 95 ? -4.624 3.061 -1.904 1.00 97.44 95 HIS A C 1
ATOM 762 O O . HIS A 1 95 ? -5.274 2.076 -1.566 1.00 97.44 95 HIS A O 1
ATOM 768 N N . LYS A 1 96 ? -4.938 4.300 -1.504 1.00 95.25 96 LYS A N 1
ATOM 769 C CA . LYS A 1 96 ? -6.073 4.567 -0.617 1.00 95.25 96 LYS A CA 1
ATOM 770 C C . LYS A 1 96 ? -7.408 4.187 -1.265 1.00 95.25 96 LYS A C 1
ATOM 772 O O . LYS A 1 96 ? -8.248 3.588 -0.603 1.00 95.25 96 LYS A O 1
ATOM 777 N N . ALA A 1 97 ? -7.608 4.500 -2.546 1.00 96.88 97 ALA A N 1
ATOM 778 C CA . ALA A 1 97 ? -8.820 4.111 -3.269 1.00 96.88 97 ALA A CA 1
ATOM 779 C C . ALA A 1 97 ? -8.989 2.582 -3.334 1.00 96.88 97 ALA A C 1
ATOM 781 O O . ALA A 1 97 ? -10.107 2.089 -3.190 1.00 96.88 97 ALA A O 1
ATOM 782 N N . PHE A 1 98 ? -7.890 1.844 -3.517 1.00 97.44 98 PHE A N 1
ATOM 783 C CA . PHE A 1 98 ? -7.881 0.383 -3.540 1.00 97.44 98 PHE A CA 1
ATOM 784 C C . PHE A 1 98 ? -8.226 -0.200 -2.166 1.00 97.44 98 PHE A C 1
ATOM 786 O O . PHE A 1 98 ? -9.150 -0.998 -2.053 1.00 97.44 98 PHE A O 1
ATOM 793 N N . ASP A 1 99 ? -7.577 0.272 -1.100 1.00 95.81 99 ASP A N 1
ATOM 794 C CA . ASP A 1 99 ? -7.843 -0.214 0.262 1.00 95.81 99 ASP A CA 1
ATOM 795 C C . ASP A 1 99 ? -9.226 0.193 0.797 1.00 95.81 99 ASP A C 1
ATOM 797 O O . ASP A 1 99 ? -9.775 -0.462 1.680 1.00 95.81 99 ASP A O 1
ATOM 801 N N . LYS A 1 100 ? -9.839 1.240 0.242 1.00 94.44 100 LYS A N 1
ATOM 802 C CA . LYS A 1 100 ? -11.247 1.575 0.503 1.00 94.44 100 LYS A CA 1
ATOM 803 C C . LYS A 1 100 ? -12.243 0.767 -0.334 1.00 94.44 100 LYS A C 1
ATOM 805 O O . LYS A 1 100 ? -13.447 0.931 -0.155 1.00 94.44 100 LYS A O 1
ATOM 810 N N . GLY A 1 101 ? -11.774 -0.055 -1.273 1.00 94.06 101 GLY A N 1
ATOM 811 C CA . GLY A 1 101 ? -12.627 -0.786 -2.210 1.00 94.06 101 GLY A CA 1
ATOM 812 C C . GLY A 1 101 ? -13.333 0.110 -3.233 1.00 94.06 101 GLY A C 1
ATOM 813 O O . GLY A 1 101 ? -14.290 -0.323 -3.866 1.00 94.06 101 GLY A O 1
ATOM 814 N N . SER A 1 102 ? -12.891 1.361 -3.408 1.00 96.44 102 SER A N 1
ATOM 815 C CA . SER A 1 102 ? -13.409 2.252 -4.460 1.00 96.44 102 SER A CA 1
ATOM 816 C C . SER A 1 102 ? -12.950 1.832 -5.857 1.00 96.44 102 SER A C 1
ATOM 818 O O . SER A 1 102 ? -13.599 2.169 -6.843 1.00 96.44 102 SER A O 1
ATOM 820 N N . ILE A 1 103 ? -11.830 1.112 -5.932 1.00 96.62 103 ILE A N 1
ATOM 821 C CA . ILE A 1 103 ? -11.297 0.467 -7.134 1.00 96.62 103 ILE A CA 1
ATOM 822 C C . ILE A 1 103 ? -10.839 -0.952 -6.776 1.00 96.62 103 ILE A C 1
ATOM 824 O O . ILE A 1 103 ? -10.504 -1.216 -5.621 1.00 96.62 103 ILE A O 1
ATOM 828 N N . GLY A 1 104 ? -10.800 -1.853 -7.757 1.00 95.38 104 GLY A N 1
ATOM 829 C CA . GLY A 1 104 ? -10.420 -3.255 -7.568 1.00 95.38 104 GLY A CA 1
ATOM 830 C C . GLY A 1 104 ? -9.787 -3.860 -8.820 1.00 95.38 104 GLY A C 1
ATOM 831 O O . GLY A 1 104 ? -9.610 -3.166 -9.820 1.00 95.38 104 GLY A O 1
ATOM 832 N N . LEU A 1 105 ? -9.433 -5.142 -8.736 1.00 93.56 105 LEU A N 1
ATOM 833 C CA . LEU A 1 105 ? -8.955 -5.942 -9.867 1.00 93.56 105 LEU A CA 1
ATOM 834 C C . LEU A 1 105 ? -10.120 -6.754 -10.446 1.00 93.56 105 LEU A C 1
ATOM 836 O O . LEU A 1 105 ? -10.972 -7.221 -9.685 1.00 93.56 105 LEU A O 1
ATOM 840 N N . ASP A 1 106 ? -10.150 -6.901 -11.766 1.00 90.81 106 ASP A N 1
ATOM 841 C CA . ASP A 1 106 ? -10.993 -7.854 -12.488 1.00 90.81 106 ASP A CA 1
ATOM 842 C C . ASP A 1 106 ? -10.273 -9.206 -12.682 1.00 90.81 106 ASP A C 1
ATOM 844 O O . ASP A 1 106 ? -9.181 -9.416 -12.145 1.00 90.81 106 ASP A O 1
ATOM 848 N N . GLU A 1 107 ? -10.944 -10.155 -13.349 1.00 78.38 107 GLU A N 1
ATOM 849 C CA . GLU A 1 107 ? -10.422 -11.504 -13.645 1.00 78.38 107 GLU A CA 1
ATOM 850 C C . GLU A 1 107 ? -9.382 -11.527 -14.774 1.00 78.38 107 GLU A C 1
ATOM 852 O O . GLU A 1 107 ? -9.591 -10.840 -15.801 1.00 78.38 107 GLU A O 1
#

Foldseek 3Di:
DLVVLVVCLVLPADPLCSVVVCVVVVRPDDDDPDDDDVVLFVVQCVVVVNAFPPPRDFDDDVPDTDQWTWAFLDDVSRPGDSDNVRTGTHGSVVNSCVRVVVDHDDD

Sequence (107 aa):
IKTLAHQILEAHFPESIQEELAEEMGFDLLQIRKERDPHFRQQVLRAYNYECAICGFNMRHDNTSVALEAAHIKWKQHGGPCEIPNGLALCAIHHKAFDKGSIGLDE

Solvent-accessible surface area (backbone atoms only — not comparable to full-atom values): 6426 Å² total; per-residue (Å²): 106,73,70,56,56,49,52,51,38,62,53,71,45,60,77,86,50,40,65,61,54,29,54,77,71,71,46,88,74,80,80,79,86,72,87,70,65,65,61,45,37,51,51,18,26,58,77,44,75,56,24,13,79,85,78,59,54,62,47,70,56,89,97,40,70,50,67,57,42,59,39,57,75,47,46,62,64,76,73,29,67,84,44,58,97,33,42,41,21,23,28,58,66,56,38,45,34,39,78,69,63,76,44,84,85,85,136

Mean predicted aligned error: 4.41 Å

Organism: Acinetobacter baumannii (NCBI:txid470)